Protein AF-A0AAI8YB30-F1 (afdb_monomer)

Organism: NCBI:txid933095

pLDDT: mean 82.32, std 20.48, range [38.75, 98.19]

Mean predicted aligned error: 10.58 Å

Structure (mmCIF, N/CA/C/O backbone):
data_AF-A0AAI8YB30-F1
#
_entry.id   AF-A0AAI8YB30-F1
#
loop_
_atom_site.group_PDB
_atom_site.id
_atom_site.type_symbol
_atom_site.label_atom_id
_atom_site.label_alt_id
_atom_site.label_comp_id
_atom_site.label_asym_id
_atom_site.label_entity_id
_atom_site.label_seq_id
_atom_site.pdbx_PDB_ins_code
_atom_site.Cartn_x
_atom_site.Cartn_y
_atom_site.Cartn_z
_atom_site.occupancy
_atom_site.B_iso_or_equiv
_atom_site.auth_seq_id
_atom_site.auth_comp_id
_atom_site.auth_asym_id
_atom_site.auth_atom_id
_atom_site.pdbx_PDB_model_num
ATOM 1 N N . MET A 1 1 ? -31.633 7.359 31.260 1.00 42.75 1 MET A N 1
ATOM 2 C CA . MET A 1 1 ? -30.227 6.940 31.443 1.00 42.75 1 MET A CA 1
ATOM 3 C C . MET A 1 1 ? -29.365 7.723 30.465 1.00 42.75 1 MET A C 1
ATOM 5 O O . MET A 1 1 ? -29.669 7.644 29.278 1.00 42.75 1 MET A O 1
ATOM 9 N N . PRO A 1 2 ? -28.361 8.503 30.901 1.00 50.03 2 PRO A N 1
ATOM 10 C CA . PRO A 1 2 ? -27.413 9.097 29.964 1.00 50.03 2 PRO A CA 1
ATOM 11 C C . PRO A 1 2 ? -26.668 7.966 29.239 1.00 50.03 2 PRO A C 1
ATOM 13 O O . PRO A 1 2 ? -26.246 6.996 29.868 1.00 50.03 2 PRO A O 1
ATOM 16 N N . GLY A 1 3 ? -26.596 8.049 27.908 1.00 61.12 3 GLY A N 1
ATOM 17 C CA . GLY A 1 3 ? -25.866 7.083 27.086 1.00 61.12 3 GLY A CA 1
ATOM 18 C C . GLY A 1 3 ? -24.368 7.074 27.418 1.00 61.12 3 GLY A C 1
ATOM 19 O O . GLY A 1 3 ? -23.886 7.999 28.077 1.00 61.12 3 GLY A O 1
ATOM 20 N N . PRO A 1 4 ? -23.620 6.047 26.978 1.00 61.84 4 PRO A N 1
ATOM 21 C CA . PRO A 1 4 ? -22.180 5.987 27.201 1.00 61.84 4 PRO A CA 1
ATOM 22 C C . PRO A 1 4 ? -21.503 7.274 26.712 1.00 61.84 4 PRO A C 1
ATOM 24 O O . PRO A 1 4 ? -21.914 7.877 25.715 1.00 61.84 4 PRO A O 1
ATOM 27 N N . SER A 1 5 ? -20.471 7.710 27.439 1.00 71.25 5 SER A N 1
ATOM 28 C CA . SER A 1 5 ? -19.678 8.878 27.059 1.00 71.25 5 SER A CA 1
ATOM 29 C C . SER A 1 5 ? -19.156 8.693 25.634 1.00 71.25 5 SER A C 1
ATOM 31 O O . SER A 1 5 ? -18.512 7.694 25.320 1.00 71.25 5 SER A O 1
ATOM 33 N N . ARG A 1 6 ? -19.448 9.654 24.754 1.00 79.00 6 ARG A N 1
ATOM 34 C CA . ARG A 1 6 ? -19.080 9.575 23.331 1.00 79.00 6 ARG A CA 1
ATOM 35 C C . ARG A 1 6 ? -17.574 9.737 23.114 1.00 79.00 6 ARG A C 1
ATOM 37 O O . ARG A 1 6 ? -17.052 9.288 22.101 1.00 79.00 6 A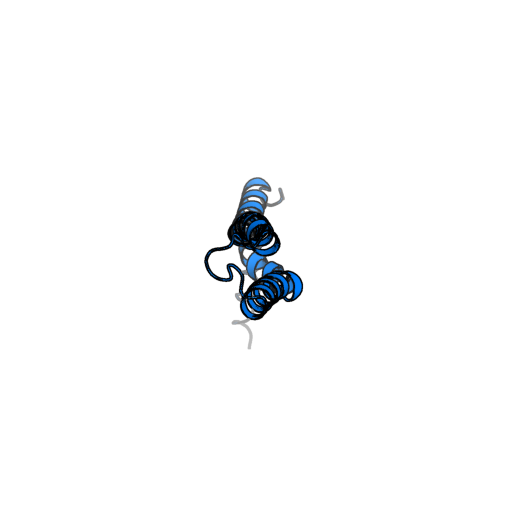RG A O 1
ATOM 44 N N . VAL A 1 7 ? -16.872 10.364 24.060 1.00 87.00 7 VAL A N 1
ATOM 45 C CA . VAL A 1 7 ? -15.447 10.704 23.927 1.00 87.00 7 VAL A CA 1
ATOM 46 C C . VAL A 1 7 ? -14.549 9.454 23.899 1.00 87.00 7 VAL A C 1
ATOM 48 O O . VAL A 1 7 ? -13.759 9.339 22.959 1.00 87.00 7 VAL A O 1
ATOM 51 N N . PRO A 1 8 ? -14.672 8.482 24.830 1.00 86.75 8 PRO A N 1
ATOM 52 C CA . PRO A 1 8 ? -13.929 7.223 24.749 1.00 86.75 8 PRO A CA 1
ATOM 53 C C . PRO A 1 8 ? -14.193 6.436 23.462 1.00 86.75 8 PRO A C 1
ATOM 55 O O . PRO A 1 8 ? -13.242 5.993 22.825 1.00 86.75 8 PRO A O 1
ATOM 58 N N . ALA A 1 9 ? -15.457 6.329 23.039 1.00 84.50 9 ALA A N 1
ATOM 59 C CA . ALA A 1 9 ? -15.834 5.592 21.831 1.00 84.50 9 ALA A CA 1
ATOM 60 C C . ALA A 1 9 ? -15.229 6.215 20.559 1.00 84.50 9 ALA A C 1
ATOM 62 O O . ALA A 1 9 ? -14.638 5.517 19.739 1.00 84.50 9 ALA A O 1
ATOM 63 N N . VAL A 1 10 ? -15.297 7.544 20.424 1.00 89.88 10 VAL A N 1
ATOM 64 C CA . VAL A 1 10 ? -14.661 8.267 19.310 1.00 89.88 10 VAL A CA 1
ATOM 65 C C . VAL A 1 10 ? -13.139 8.119 19.353 1.00 89.88 10 VAL A C 1
ATOM 67 O O . VAL A 1 10 ? -12.512 7.890 18.322 1.00 89.88 10 VAL A O 1
ATOM 70 N N . THR A 1 11 ? -12.531 8.201 20.538 1.00 91.62 11 THR A N 1
ATOM 71 C CA . THR A 1 11 ? -11.077 8.026 20.694 1.00 91.62 11 THR A CA 1
ATOM 72 C C . THR A 1 11 ? -10.633 6.628 20.261 1.00 91.62 11 THR A C 1
ATOM 74 O O . THR A 1 11 ? -9.623 6.495 19.569 1.00 91.62 11 THR A O 1
ATOM 77 N N . ALA A 1 12 ? -11.390 5.594 20.633 1.00 88.88 12 ALA A N 1
ATOM 78 C CA . ALA A 1 12 ? -11.123 4.218 20.234 1.00 88.88 12 ALA A CA 1
ATOM 79 C C . ALA A 1 12 ? -11.250 4.036 18.712 1.00 88.88 12 ALA A C 1
ATOM 81 O O . ALA A 1 12 ? -10.334 3.510 18.082 1.00 88.88 12 ALA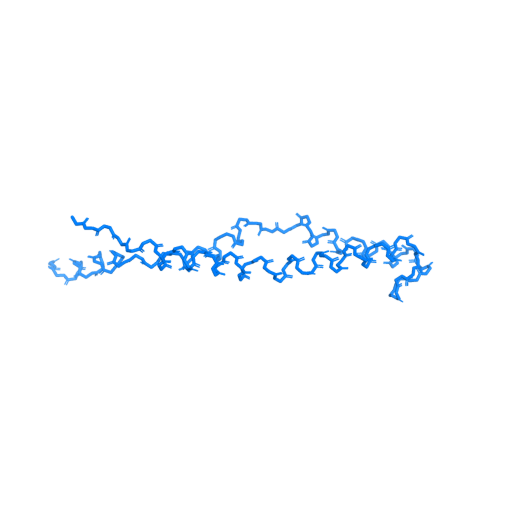 A O 1
ATOM 82 N N . ALA A 1 13 ? -12.308 4.581 18.104 1.00 90.44 13 ALA A N 1
ATOM 83 C CA . ALA A 1 13 ? -12.505 4.540 16.655 1.00 90.44 13 ALA A CA 1
ATOM 84 C C . ALA A 1 13 ? -11.372 5.234 15.876 1.00 90.44 13 ALA A C 1
ATOM 86 O O . ALA A 1 13 ? -10.877 4.697 14.886 1.00 90.44 13 ALA A O 1
ATOM 87 N N . LEU A 1 14 ? -10.906 6.402 16.335 1.00 93.94 14 LEU A N 1
ATOM 88 C CA . LEU A 1 14 ? -9.790 7.113 15.698 1.00 93.94 14 LEU A CA 1
ATOM 89 C C . LEU A 1 14 ? -8.465 6.347 15.814 1.00 93.94 14 LEU A C 1
ATOM 91 O O . LEU A 1 14 ? -7.662 6.370 14.879 1.00 93.94 14 LEU A O 1
ATOM 95 N N . ARG A 1 15 ? -8.232 5.653 16.936 1.00 94.00 15 ARG A N 1
ATOM 96 C CA . ARG A 1 15 ? -7.063 4.774 17.094 1.00 94.00 15 ARG A CA 1
ATOM 97 C C . ARG A 1 15 ? -7.135 3.588 16.140 1.00 94.00 15 ARG A C 1
ATOM 99 O O . ARG A 1 15 ? -6.186 3.395 15.391 1.00 94.00 15 ARG A O 1
ATOM 106 N N . ALA A 1 16 ? -8.271 2.893 16.087 1.00 93.44 16 ALA A N 1
ATOM 107 C CA . ALA A 1 16 ? -8.485 1.784 15.159 1.00 93.44 16 ALA A CA 1
ATOM 108 C C . ALA A 1 16 ? -8.275 2.216 13.696 1.00 93.44 16 ALA A C 1
ATOM 110 O O . ALA A 1 16 ? -7.566 1.551 12.946 1.00 93.44 16 ALA A O 1
ATOM 111 N N . PHE A 1 17 ? -8.796 3.387 13.307 1.00 93.81 17 PHE A N 1
ATOM 112 C CA . PHE A 1 17 ? -8.564 3.959 11.978 1.00 93.81 17 PHE A CA 1
ATOM 113 C C . PHE A 1 17 ? -7.077 4.205 11.695 1.00 93.81 17 PHE A C 1
ATOM 115 O O . PHE A 1 17 ? -6.571 3.831 10.633 1.00 93.81 17 PHE A O 1
ATOM 122 N N . LYS A 1 18 ? -6.373 4.845 12.638 1.00 95.44 18 LYS A N 1
ATOM 123 C CA . LYS A 1 18 ? -4.942 5.124 12.504 1.00 95.44 18 LYS A CA 1
ATOM 124 C C . LYS A 1 18 ? -4.163 3.818 12.359 1.00 95.44 18 LYS A C 1
ATOM 126 O O . LYS A 1 18 ? -3.374 3.697 11.428 1.00 95.44 18 LYS A O 1
ATOM 131 N N . ASP A 1 19 ? -4.397 2.851 13.235 1.00 94.44 19 ASP A N 1
ATOM 132 C CA . ASP A 1 19 ? -3.630 1.607 13.278 1.00 94.44 19 ASP A CA 1
ATOM 133 C C . ASP A 1 19 ? -3.879 0.748 12.025 1.00 94.44 19 ASP A C 1
ATOM 135 O O . ASP A 1 19 ? -2.926 0.232 11.443 1.00 94.44 19 ASP A O 1
ATOM 139 N N . ALA A 1 20 ? -5.118 0.707 11.524 1.00 94.62 20 ALA A N 1
ATOM 140 C CA . ALA A 1 20 ? -5.466 -0.019 10.302 1.00 94.62 20 ALA A CA 1
ATOM 141 C C . ALA A 1 20 ? -4.872 0.607 9.026 1.00 94.62 20 ALA A C 1
ATOM 143 O O . ALA A 1 20 ? -4.504 -0.105 8.090 1.00 94.62 20 ALA A O 1
ATOM 144 N N . ARG A 1 21 ? -4.779 1.944 8.945 1.00 95.81 21 ARG A N 1
ATOM 145 C CA . ARG A 1 21 ? -4.438 2.628 7.680 1.00 95.81 21 ARG A CA 1
ATOM 146 C C . ARG A 1 21 ? -3.045 3.236 7.620 1.00 95.81 21 ARG A C 1
ATOM 148 O O . ARG A 1 21 ? -2.507 3.369 6.521 1.00 95.81 21 ARG A O 1
ATOM 155 N N . TYR A 1 22 ? -2.453 3.625 8.747 1.00 96.50 22 TYR A N 1
ATOM 156 C CA . TYR A 1 22 ? -1.263 4.480 8.756 1.00 96.50 22 TYR A CA 1
ATOM 157 C C . TYR A 1 22 ? -0.089 3.860 7.992 1.00 96.50 22 TYR A C 1
ATOM 159 O O . TYR A 1 22 ? 0.451 4.487 7.080 1.00 96.50 22 TYR A O 1
ATOM 167 N N . ALA A 1 23 ? 0.259 2.608 8.297 1.00 96.25 23 ALA A N 1
ATOM 168 C CA . ALA A 1 23 ? 1.379 1.928 7.650 1.00 96.25 23 ALA A CA 1
ATOM 169 C C . ALA A 1 23 ? 1.188 1.807 6.126 1.00 96.25 23 ALA A C 1
ATOM 171 O O . ALA A 1 23 ? 2.117 2.075 5.360 1.00 96.25 23 ALA A O 1
ATOM 172 N N . ARG A 1 24 ? -0.027 1.465 5.673 1.00 96.44 24 ARG A N 1
ATOM 173 C CA . ARG A 1 24 ? -0.351 1.339 4.244 1.00 96.44 24 ARG A CA 1
ATOM 174 C C . ARG A 1 24 ? -0.278 2.685 3.526 1.00 96.44 24 ARG A C 1
ATOM 176 O O . ARG A 1 24 ? 0.295 2.750 2.443 1.00 96.44 24 ARG A O 1
ATOM 183 N N . THR A 1 25 ? -0.807 3.752 4.122 1.00 97.25 25 THR A N 1
ATOM 184 C CA . THR A 1 25 ? -0.763 5.095 3.523 1.00 97.25 25 THR A CA 1
ATOM 185 C C . THR A 1 25 ? 0.673 5.605 3.393 1.00 97.25 25 THR A C 1
ATOM 187 O O . THR A 1 25 ? 1.039 6.129 2.344 1.00 97.25 25 THR A O 1
ATOM 190 N N . GLN A 1 26 ? 1.518 5.393 4.408 1.00 98.19 26 GLN A N 1
ATOM 191 C CA . GLN A 1 26 ? 2.937 5.766 4.335 1.00 98.19 26 GLN A CA 1
ATOM 192 C C . GLN A 1 26 ? 3.696 4.947 3.284 1.00 98.19 26 GLN A C 1
ATOM 194 O O . GLN A 1 26 ? 4.524 5.486 2.550 1.00 98.19 26 GLN A O 1
ATOM 199 N N . TRP A 1 27 ? 3.397 3.647 3.172 1.00 97.94 27 TRP A N 1
ATOM 200 C CA . TRP A 1 27 ? 3.937 2.818 2.096 1.00 97.94 27 TRP A CA 1
ATOM 201 C C . TRP A 1 27 ? 3.518 3.332 0.714 1.00 97.94 27 TRP A C 1
ATOM 203 O O . TRP A 1 27 ? 4.368 3.412 -0.167 1.00 97.94 27 TRP A O 1
ATOM 213 N N . LEU A 1 28 ? 2.252 3.724 0.534 1.00 97.81 28 LEU A N 1
ATOM 214 C CA . LEU A 1 28 ? 1.736 4.192 -0.752 1.00 97.81 28 LEU A CA 1
ATOM 215 C C . LEU A 1 28 ? 2.454 5.460 -1.227 1.00 97.81 28 LEU A C 1
ATOM 217 O O . LEU A 1 28 ? 2.882 5.512 -2.373 1.00 97.81 28 LEU A O 1
ATOM 221 N N . VAL A 1 29 ? 2.644 6.449 -0.346 1.00 97.75 29 VAL A N 1
ATOM 222 C CA . VAL A 1 29 ? 3.348 7.699 -0.688 1.00 97.75 29 VAL A CA 1
ATOM 223 C C . VAL A 1 29 ? 4.775 7.418 -1.156 1.00 97.75 29 VAL A C 1
ATOM 225 O 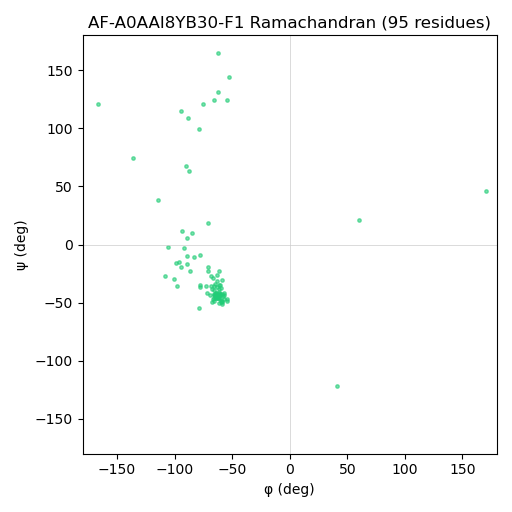O . VAL A 1 29 ? 5.179 7.888 -2.219 1.00 97.75 29 VAL A O 1
ATOM 228 N N . ARG A 1 30 ? 5.524 6.605 -0.401 1.00 97.81 30 ARG A N 1
ATOM 229 C CA . ARG A 1 30 ? 6.880 6.199 -0.789 1.00 97.81 30 ARG A CA 1
ATOM 230 C C . ARG A 1 30 ? 6.875 5.427 -2.109 1.00 97.81 30 ARG A C 1
ATOM 232 O O . ARG A 1 30 ? 7.658 5.741 -2.997 1.00 97.81 30 ARG A O 1
ATOM 239 N N . SER A 1 31 ? 5.964 4.464 -2.257 1.00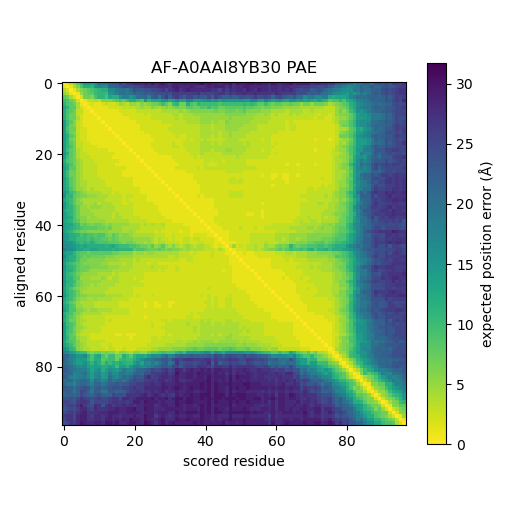 96.88 31 SER A N 1
ATOM 240 C CA . SER A 1 31 ? 5.860 3.654 -3.470 1.00 96.88 31 SER A CA 1
ATOM 241 C C . SER A 1 31 ? 5.550 4.500 -4.702 1.00 96.88 31 SER A C 1
ATOM 243 O O . SER A 1 31 ? 6.045 4.174 -5.774 1.00 96.88 31 SER A O 1
ATOM 245 N N . SER A 1 32 ? 4.758 5.567 -4.583 1.00 96.56 32 SER A N 1
ATOM 246 C CA . SER A 1 32 ? 4.485 6.475 -5.703 1.00 96.56 32 SER A CA 1
ATOM 247 C C . SER A 1 32 ? 5.742 7.212 -6.163 1.00 96.56 32 SER A C 1
ATOM 249 O O . SER A 1 32 ? 5.978 7.293 -7.364 1.00 96.56 32 SER A O 1
ATOM 251 N N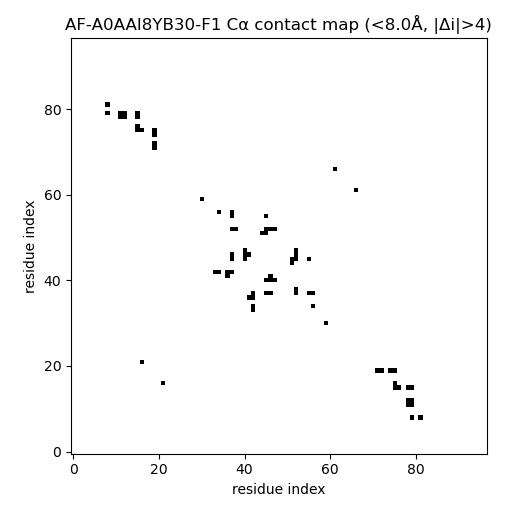 . GLY A 1 33 ? 6.569 7.691 -5.226 1.00 96.88 33 GLY A N 1
ATOM 252 C CA . GLY A 1 33 ? 7.865 8.298 -5.548 1.00 96.88 33 GLY A CA 1
ATOM 253 C C . GLY A 1 33 ? 8.806 7.306 -6.237 1.00 96.88 33 GLY A C 1
ATOM 254 O O . GLY A 1 33 ? 9.291 7.576 -7.330 1.00 96.88 33 GLY A O 1
ATOM 255 N N . GLU A 1 34 ? 8.963 6.113 -5.656 1.00 96.44 34 GLU A N 1
ATOM 256 C CA . GLU A 1 34 ? 9.779 5.030 -6.232 1.00 96.44 34 GLU A CA 1
ATOM 257 C C . GLU A 1 34 ? 9.276 4.607 -7.620 1.00 96.44 34 GLU A C 1
ATOM 259 O O . GLU A 1 34 ? 10.064 4.334 -8.515 1.00 96.44 34 GLU A O 1
ATOM 264 N N . THR A 1 35 ? 7.959 4.586 -7.837 1.00 96.00 35 THR A N 1
ATOM 265 C CA . THR A 1 35 ? 7.373 4.258 -9.146 1.00 96.00 35 THR A CA 1
ATOM 266 C C . THR A 1 35 ? 7.727 5.310 -10.203 1.00 96.00 35 THR A C 1
ATOM 268 O O . THR A 1 35 ? 7.948 4.953 -11.358 1.00 96.00 35 THR A O 1
ATOM 271 N N . GLY A 1 36 ? 7.836 6.587 -9.818 1.00 95.94 36 GLY A N 1
ATOM 272 C CA . GLY A 1 36 ? 8.378 7.637 -10.685 1.00 95.94 36 GLY A CA 1
ATOM 273 C C . GLY A 1 36 ? 9.810 7.327 -11.123 1.00 95.94 36 GLY A C 1
ATOM 274 O O . GLY A 1 36 ? 10.091 7.288 -12.318 1.00 95.94 36 GLY A O 1
ATOM 275 N N . GLU A 1 37 ? 10.682 6.977 -10.174 1.00 96.50 37 GLU A N 1
ATOM 276 C CA . GLU A 1 37 ? 12.060 6.562 -10.479 1.00 96.50 37 GLU A CA 1
ATOM 277 C C . GLU A 1 37 ? 12.113 5.315 -11.372 1.00 96.50 37 GLU A C 1
ATOM 279 O O . GLU A 1 37 ? 13.004 5.185 -12.211 1.00 96.50 37 GLU A O 1
ATOM 284 N N . VAL A 1 38 ? 11.166 4.384 -11.212 1.00 95.25 38 VAL A N 1
ATOM 285 C CA . VAL A 1 38 ? 11.049 3.198 -12.070 1.00 95.25 38 VAL A CA 1
ATOM 286 C C . VAL A 1 38 ? 10.724 3.609 -13.509 1.00 95.25 38 VAL A C 1
ATOM 288 O O . VAL A 1 38 ? 11.388 3.131 -14.426 1.00 95.25 38 VAL A O 1
ATOM 291 N N . TYR A 1 39 ? 9.766 4.517 -13.727 1.00 93.94 39 TYR A N 1
ATOM 292 C CA . TYR A 1 39 ? 9.437 5.013 -15.072 1.00 93.94 39 TYR A CA 1
ATOM 293 C C . TYR A 1 39 ? 10.591 5.767 -15.738 1.00 93.94 39 TYR A C 1
ATOM 295 O O . TYR A 1 39 ? 10.737 5.718 -16.959 1.00 93.94 39 TYR A O 1
ATOM 303 N N . GLU A 1 40 ? 11.419 6.431 -14.938 1.00 95.19 40 GLU A N 1
ATOM 304 C CA . GLU A 1 40 ? 12.579 7.196 -15.395 1.00 95.19 40 GLU A CA 1
ATOM 305 C C . GLU A 1 40 ? 13.864 6.352 -15.485 1.00 95.19 40 GLU A C 1
ATOM 307 O O . GLU A 1 40 ? 14.927 6.883 -15.796 1.00 95.19 40 GLU A O 1
ATOM 312 N N . TRP A 1 41 ? 13.787 5.032 -15.260 1.00 94.38 41 TRP A N 1
ATOM 313 C CA . TRP A 1 41 ? 14.931 4.100 -15.262 1.00 94.38 41 TRP A CA 1
ATOM 314 C C . TRP A 1 41 ? 16.010 4.423 -14.211 1.00 94.38 41 TRP A C 1
ATOM 316 O O . TRP A 1 41 ? 17.160 3.985 -14.312 1.00 94.38 41 TRP A O 1
ATOM 326 N N . MET A 1 42 ? 15.634 5.173 -13.177 1.00 95.50 42 MET A N 1
ATOM 327 C CA . MET A 1 42 ? 16.499 5.621 -12.086 1.00 95.50 42 MET A CA 1
ATOM 328 C C . MET A 1 42 ? 16.411 4.720 -10.851 1.00 95.50 42 MET A C 1
ATOM 330 O O . MET A 1 42 ? 17.299 4.768 -9.999 1.00 95.50 42 MET A O 1
ATOM 334 N N . TYR A 1 43 ? 15.390 3.862 -10.766 1.00 95.38 43 TYR A N 1
ATOM 335 C CA . TYR A 1 43 ? 15.214 2.994 -9.607 1.00 95.38 43 TYR A CA 1
ATOM 336 C C . TYR A 1 43 ? 16.353 1.960 -9.495 1.00 95.38 43 TYR A C 1
ATOM 338 O O . TYR A 1 43 ? 16.571 1.186 -10.436 1.00 95.38 43 TYR A O 1
ATOM 346 N N . PRO A 1 44 ? 17.084 1.884 -8.363 1.00 93.94 44 PRO A N 1
ATOM 347 C CA . PRO A 1 44 ? 18.316 1.094 -8.271 1.00 93.94 44 PRO A CA 1
ATOM 348 C C . PRO A 1 44 ? 18.173 -0.405 -8.564 1.00 93.94 44 PRO A C 1
ATOM 350 O O . PRO A 1 44 ? 19.134 -1.013 -9.041 1.00 93.94 44 PRO A O 1
ATOM 353 N N . ALA A 1 45 ? 17.010 -1.000 -8.274 1.00 90.25 45 ALA A N 1
ATOM 354 C CA . ALA A 1 45 ? 16.771 -2.437 -8.431 1.00 90.25 45 ALA A CA 1
ATOM 355 C C . ALA A 1 45 ? 16.509 -2.856 -9.890 1.00 90.25 45 ALA A C 1
ATOM 357 O O . ALA A 1 45 ? 16.941 -3.936 -10.309 1.00 90.25 45 ALA A O 1
ATOM 358 N N . SER A 1 46 ? 15.841 -1.999 -10.670 1.00 91.38 46 SER A N 1
ATOM 359 C CA . SER A 1 46 ? 15.515 -2.264 -12.075 1.00 91.38 46 SER A CA 1
ATOM 360 C C . SER A 1 46 ? 16.496 -1.611 -13.048 1.00 91.38 46 SER A C 1
ATOM 362 O O . SER A 1 46 ? 16.821 -2.226 -14.061 1.00 91.38 46 SER A O 1
ATOM 364 N N . ARG A 1 47 ? 17.008 -0.407 -12.746 1.00 89.38 47 ARG A N 1
ATOM 365 C CA . ARG A 1 47 ? 17.822 0.422 -13.659 1.00 89.38 47 ARG A CA 1
ATOM 366 C C . ARG A 1 47 ? 17.249 0.374 -15.072 1.00 89.38 47 ARG A C 1
ATOM 368 O O . ARG A 1 47 ? 16.077 0.677 -15.219 1.00 89.38 47 ARG A O 1
ATOM 375 N N . SER A 1 48 ? 18.041 -0.055 -16.057 1.00 91.38 48 SER A N 1
ATOM 376 C CA . SER A 1 48 ? 17.714 -0.177 -17.479 1.00 91.38 48 SER A CA 1
ATOM 377 C C . SER A 1 48 ? 17.200 -1.564 -17.905 1.00 91.38 48 SER A C 1
ATOM 379 O O . SER A 1 48 ? 17.128 -1.827 -19.102 1.00 91.38 48 SER A O 1
ATOM 381 N N . ASP A 1 49 ? 16.871 -2.465 -16.971 1.00 95.75 49 ASP A N 1
ATOM 382 C CA . ASP A 1 49 ? 16.339 -3.805 -17.265 1.00 95.75 49 ASP A CA 1
ATOM 383 C C . ASP A 1 49 ? 14.797 -3.763 -17.372 1.00 95.75 49 ASP A C 1
ATOM 385 O O . ASP A 1 49 ? 14.109 -3.619 -16.352 1.00 95.75 49 ASP A O 1
ATOM 389 N N . PRO A 1 50 ? 14.216 -3.920 -18.580 1.00 92.31 50 PRO A N 1
ATOM 390 C CA . PRO A 1 50 ? 12.770 -3.820 -18.774 1.00 92.31 50 PRO A CA 1
ATOM 391 C C . PRO A 1 50 ? 11.983 -4.948 -18.096 1.00 92.31 50 PRO A C 1
ATOM 393 O O . PRO A 1 50 ? 10.828 -4.751 -17.712 1.00 92.31 50 PRO A O 1
ATOM 396 N N . ALA A 1 51 ? 12.582 -6.134 -17.943 1.00 95.62 51 ALA A N 1
ATOM 397 C CA . ALA A 1 51 ? 11.922 -7.261 -17.295 1.00 95.62 51 ALA A CA 1
ATOM 398 C C . ALA A 1 51 ? 11.806 -7.015 -15.788 1.00 95.62 51 ALA A C 1
ATOM 400 O O . ALA A 1 51 ? 10.739 -7.227 -15.207 1.00 95.62 51 ALA A O 1
ATOM 401 N N . ARG A 1 52 ? 12.869 -6.487 -15.170 1.00 94.25 52 ARG A N 1
ATOM 402 C CA . ARG A 1 52 ? 12.841 -6.077 -13.758 1.00 94.25 52 ARG A CA 1
ATOM 403 C C . ARG A 1 52 ? 11.898 -4.909 -13.524 1.00 94.25 52 ARG A C 1
ATOM 405 O O . ARG A 1 52 ? 11.121 -4.960 -12.582 1.00 94.25 52 ARG A O 1
ATOM 412 N N . LEU A 1 53 ? 11.904 -3.905 -14.401 1.00 94.69 53 LEU A N 1
ATOM 413 C CA . LEU A 1 53 ? 10.958 -2.787 -14.340 1.00 94.69 53 LEU A CA 1
ATOM 414 C C . LEU A 1 53 ? 9.510 -3.286 -14.323 1.00 94.69 53 LEU A C 1
ATOM 416 O O . LEU A 1 53 ? 8.710 -2.888 -13.477 1.00 94.69 53 LEU A O 1
ATOM 420 N N . ARG A 1 54 ? 9.175 -4.203 -15.238 1.00 94.94 54 ARG A N 1
ATOM 421 C CA . ARG A 1 54 ? 7.837 -4.794 -15.305 1.00 94.94 54 ARG A CA 1
ATOM 422 C C . ARG A 1 54 ? 7.487 -5.558 -14.027 1.00 94.94 54 ARG A C 1
ATOM 424 O O . ARG A 1 54 ? 6.350 -5.455 -13.574 1.00 94.94 54 ARG A O 1
ATOM 431 N N . ALA A 1 55 ? 8.435 -6.302 -13.459 1.00 95.50 55 ALA A N 1
ATOM 432 C CA . ALA A 1 55 ? 8.233 -7.023 -12.206 1.00 95.50 55 ALA A CA 1
ATOM 433 C C . ALA A 1 55 ? 7.974 -6.066 -11.026 1.00 95.50 55 ALA A C 1
ATOM 435 O O . ALA A 1 55 ? 7.005 -6.260 -10.296 1.00 95.50 55 ALA A O 1
ATOM 436 N N . GLU A 1 56 ? 8.760 -4.993 -10.894 1.00 95.12 56 GLU A N 1
ATOM 437 C CA . GLU A 1 56 ? 8.578 -3.960 -9.861 1.00 95.12 56 GLU A CA 1
ATOM 438 C C . GLU A 1 56 ? 7.185 -3.321 -9.926 1.00 95.12 56 GLU A C 1
ATOM 440 O O . GLU A 1 56 ? 6.489 -3.200 -8.913 1.00 95.12 56 GLU A O 1
ATOM 445 N N . LEU A 1 57 ? 6.746 -2.941 -11.130 1.00 95.06 57 LEU A N 1
ATOM 446 C CA . LEU A 1 57 ? 5.419 -2.363 -11.331 1.00 95.06 57 LEU A CA 1
ATOM 447 C C . LEU A 1 57 ? 4.310 -3.367 -11.005 1.00 95.06 57 LEU A C 1
ATOM 449 O O . LEU A 1 57 ? 3.348 -3.002 -10.329 1.00 95.06 57 LEU A O 1
ATOM 453 N N . ALA A 1 58 ? 4.445 -4.619 -11.449 1.00 96.19 58 ALA A N 1
ATOM 454 C CA . ALA A 1 58 ? 3.445 -5.654 -11.214 1.00 96.19 58 ALA A CA 1
ATOM 455 C C . ALA A 1 58 ? 3.254 -5.940 -9.716 1.00 96.19 58 ALA A C 1
ATOM 457 O O . ALA A 1 58 ? 2.118 -5.952 -9.245 1.00 96.19 58 ALA A O 1
ATOM 458 N N . GLU A 1 59 ? 4.337 -6.093 -8.951 1.00 95.75 59 GLU A N 1
ATOM 459 C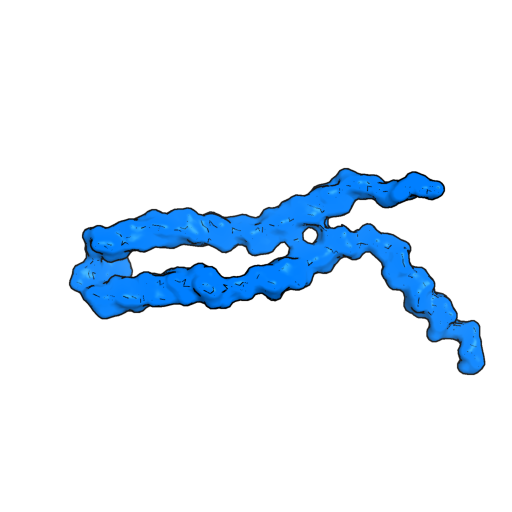 CA . GLU A 1 59 ? 4.265 -6.353 -7.505 1.00 95.75 59 GLU A CA 1
ATOM 460 C C . GLU A 1 59 ? 3.606 -5.196 -6.738 1.00 95.75 59 GLU A C 1
ATOM 462 O O . GLU A 1 59 ? 2.738 -5.399 -5.880 1.00 95.75 59 GLU A O 1
ATOM 467 N N . ARG A 1 60 ? 3.957 -3.951 -7.079 1.00 95.62 60 ARG A N 1
ATOM 468 C CA . ARG A 1 60 ? 3.373 -2.752 -6.452 1.00 95.62 60 ARG A CA 1
ATOM 469 C C . ARG A 1 60 ? 1.895 -2.605 -6.776 1.00 95.62 60 ARG A C 1
ATOM 471 O O . ARG A 1 60 ? 1.093 -2.354 -5.877 1.00 95.62 60 ARG A O 1
ATOM 478 N N . GLN A 1 61 ? 1.537 -2.782 -8.046 1.00 95.94 61 GLN A N 1
ATOM 479 C CA . GLN A 1 61 ? 0.152 -2.733 -8.502 1.00 95.94 61 GLN A CA 1
ATOM 480 C C . GLN A 1 61 ? -0.673 -3.816 -7.819 1.00 95.94 61 GLN A C 1
ATOM 482 O O . GLN A 1 61 ? -1.724 -3.507 -7.268 1.00 95.94 61 GLN A O 1
ATOM 487 N N . LYS A 1 62 ? -0.164 -5.049 -7.754 1.00 97.06 62 LYS A N 1
ATOM 488 C CA . LYS A 1 62 ? -0.825 -6.151 -7.056 1.00 97.06 62 LYS A CA 1
ATOM 489 C C . LYS A 1 62 ? -1.137 -5.795 -5.603 1.00 97.06 62 LYS A C 1
ATOM 491 O O . LYS A 1 62 ? -2.268 -5.930 -5.158 1.00 97.06 62 LYS A O 1
ATOM 496 N N . LYS A 1 63 ? -0.174 -5.233 -4.868 1.00 96.31 63 LYS A N 1
ATOM 497 C CA . LYS A 1 63 ? -0.380 -4.795 -3.474 1.00 96.31 63 LYS A CA 1
ATOM 498 C C . LYS A 1 63 ? -1.421 -3.672 -3.320 1.00 96.31 63 LYS A C 1
ATOM 500 O O . LYS A 1 63 ? -2.005 -3.511 -2.238 1.00 96.31 63 LYS A O 1
ATOM 505 N N . ILE A 1 64 ? -1.630 -2.863 -4.357 1.00 96.69 64 ILE A N 1
ATOM 506 C CA . ILE A 1 64 ? -2.662 -1.821 -4.381 1.00 96.69 64 ILE A CA 1
ATOM 507 C C . ILE A 1 64 ? -4.026 -2.442 -4.677 1.00 96.69 64 ILE A C 1
ATOM 509 O O . ILE A 1 64 ? -4.941 -2.237 -3.881 1.00 96.69 64 ILE A O 1
ATOM 513 N N . TRP A 1 65 ? -4.130 -3.190 -5.775 1.00 97.06 65 TRP A N 1
ATOM 514 C CA . TRP A 1 65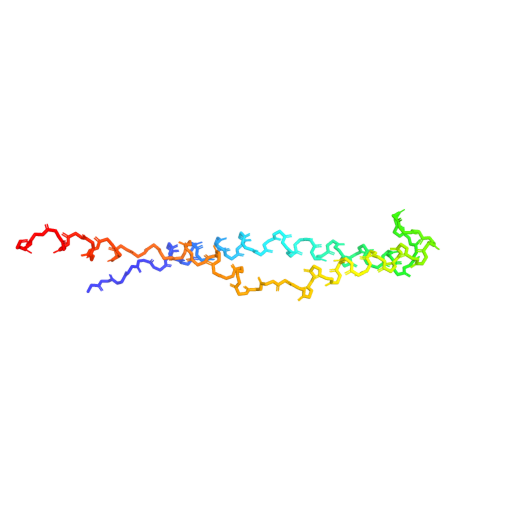 ? -5.387 -3.682 -6.337 1.00 97.06 65 TRP A CA 1
ATOM 515 C C . TRP A 1 65 ? -5.963 -4.892 -5.604 1.00 97.06 65 TRP A C 1
ATOM 517 O O . TRP A 1 65 ? -7.170 -4.938 -5.401 1.00 97.06 65 TRP A O 1
ATOM 527 N N . ASP A 1 66 ? -5.120 -5.808 -5.129 1.00 97.25 66 ASP A N 1
ATOM 528 C CA . ASP A 1 66 ? -5.553 -7.023 -4.422 1.00 97.25 66 ASP A CA 1
ATOM 529 C C . ASP A 1 66 ? -5.777 -6.769 -2.920 1.00 97.25 66 ASP A C 1
ATOM 531 O O . ASP A 1 66 ? -5.885 -7.703 -2.125 1.00 97.25 66 ASP A O 1
ATOM 535 N N . PHE A 1 67 ? -5.768 -5.508 -2.478 1.00 96.81 67 PHE A N 1
ATOM 536 C CA . PHE A 1 67 ? -5.928 -5.205 -1.064 1.00 96.81 67 PHE A CA 1
ATOM 537 C C . PHE A 1 67 ? -7.374 -5.374 -0.613 1.00 96.81 67 PHE A C 1
ATOM 539 O O . PHE A 1 67 ? -8.268 -4.660 -1.061 1.00 96.81 67 PHE A O 1
ATOM 546 N N . ASP A 1 68 ? -7.553 -6.261 0.356 1.00 96.88 68 ASP A N 1
ATOM 547 C CA . ASP A 1 68 ? -8.834 -6.545 0.979 1.00 96.88 68 ASP A CA 1
ATOM 548 C C . ASP A 1 68 ? -9.192 -5.469 2.018 1.00 96.88 68 ASP A C 1
ATOM 550 O O . ASP A 1 68 ? -8.679 -5.437 3.141 1.00 96.88 68 ASP A O 1
ATOM 554 N N . VAL A 1 69 ? -10.045 -4.532 1.603 1.00 94.88 69 VAL A N 1
ATOM 555 C CA . VAL A 1 69 ? -10.540 -3.455 2.467 1.00 94.88 69 VAL A CA 1
ATOM 556 C C . VAL A 1 69 ? -11.546 -3.984 3.483 1.00 94.88 69 VAL A C 1
ATOM 558 O O . VAL A 1 69 ? -11.548 -3.501 4.615 1.00 94.88 69 VAL A O 1
ATOM 561 N N . ASP A 1 70 ? -12.370 -4.959 3.105 1.00 95.44 70 ASP A N 1
ATOM 562 C CA . ASP A 1 70 ? -13.424 -5.492 3.968 1.00 95.44 70 ASP A CA 1
ATOM 563 C C . ASP A 1 70 ? -12.800 -6.215 5.159 1.00 95.44 70 ASP A C 1
ATOM 565 O O . ASP A 1 70 ? -13.089 -5.879 6.309 1.00 95.44 70 ASP A O 1
ATOM 569 N N . ARG A 1 71 ? -11.808 -7.071 4.902 1.00 94.38 71 ARG A N 1
ATOM 570 C CA . ARG A 1 71 ? -11.006 -7.697 5.955 1.00 94.38 71 ARG A CA 1
ATOM 571 C C . ARG A 1 71 ? -10.320 -6.675 6.863 1.00 94.38 71 ARG A C 1
ATOM 573 O O . ARG A 1 71 ? -10.300 -6.850 8.077 1.00 94.38 71 ARG A O 1
ATOM 580 N N . MET A 1 72 ? -9.770 -5.588 6.312 1.00 94.25 72 MET A N 1
ATOM 581 C CA . MET A 1 72 ? -9.163 -4.522 7.127 1.00 94.25 72 MET A CA 1
ATOM 582 C C . MET A 1 72 ? -10.193 -3.872 8.069 1.00 94.25 72 MET A C 1
ATOM 584 O O . MET A 1 72 ? -9.858 -3.521 9.201 1.00 94.25 72 MET A O 1
ATOM 588 N N . VAL A 1 73 ? -11.437 -3.688 7.615 1.00 92.50 73 VAL A N 1
ATOM 589 C CA . VAL A 1 73 ? -12.526 -3.151 8.446 1.00 92.50 73 VAL A CA 1
ATOM 590 C C . VAL A 1 73 ? -12.933 -4.154 9.526 1.00 92.50 73 VAL A C 1
ATOM 592 O O . VAL A 1 73 ? -13.077 -3.757 10.683 1.00 92.50 73 VAL A O 1
ATOM 595 N N . GLU A 1 74 ? -13.060 -5.437 9.182 1.00 91.75 74 GLU A N 1
ATOM 596 C CA . GLU A 1 74 ?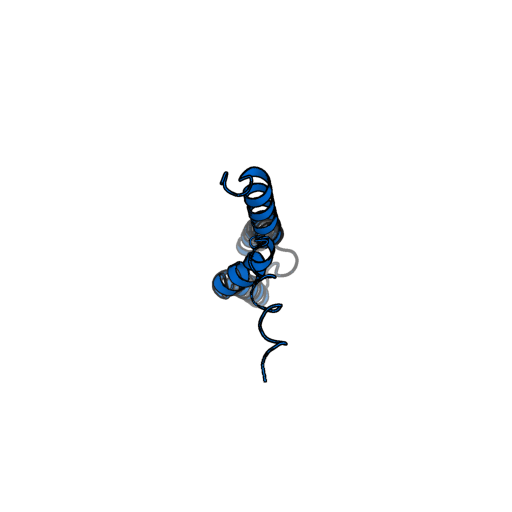 -13.347 -6.516 10.135 1.00 91.75 74 GLU A CA 1
ATOM 597 C C . GLU A 1 74 ? -12.281 -6.612 11.232 1.00 91.75 74 GLU A C 1
ATOM 599 O O . GLU A 1 74 ? -12.619 -6.713 12.408 1.00 91.75 74 GLU A O 1
ATOM 604 N N . GLU A 1 75 ? -10.998 -6.501 10.879 1.00 90.06 75 GLU A N 1
ATOM 605 C CA . GLU A 1 75 ? -9.881 -6.512 11.832 1.00 90.06 75 GLU A CA 1
ATOM 606 C C . GLU A 1 75 ? -9.851 -5.254 12.728 1.00 90.06 75 GLU A C 1
ATOM 608 O O . GLU A 1 75 ? -9.371 -5.309 13.861 1.00 90.06 75 GLU A O 1
ATOM 613 N N . ALA A 1 76 ? -10.390 -4.121 12.261 1.00 88.31 76 ALA A N 1
ATOM 614 C CA . ALA A 1 76 ? -10.436 -2.862 13.012 1.00 88.31 76 ALA A CA 1
ATOM 615 C C . ALA A 1 76 ? -11.664 -2.730 13.938 1.00 88.31 76 ALA A C 1
ATOM 617 O O . ALA A 1 76 ? -11.630 -1.965 14.909 1.00 88.31 76 ALA A O 1
ATOM 618 N N . ALA A 1 77 ? -12.747 -3.463 13.662 1.00 76.62 77 ALA A N 1
ATOM 619 C CA . ALA A 1 77 ? -14.012 -3.398 14.398 1.00 76.62 77 ALA A CA 1
ATOM 620 C C . ALA A 1 77 ? -13.948 -3.809 15.892 1.00 76.62 77 ALA A C 1
ATOM 622 O O . ALA A 1 77 ? -14.604 -3.144 16.702 1.00 76.62 77 ALA A O 1
ATOM 623 N N . PRO A 1 78 ? -13.153 -4.814 16.325 1.00 64.56 78 PRO A N 1
ATOM 624 C CA . PRO A 1 78 ? -13.096 -5.246 17.726 1.00 64.56 78 PRO A CA 1
ATOM 625 C C . PRO A 1 78 ? -12.623 -4.153 18.694 1.00 64.56 78 PRO A C 1
ATOM 627 O O . PRO A 1 78 ? -12.941 -4.196 19.878 1.00 64.56 78 PRO A O 1
ATOM 630 N N . GLY A 1 79 ? -11.887 -3.148 18.205 1.00 57.94 79 GLY A N 1
ATOM 631 C CA . GLY A 1 79 ? -11.437 -2.008 19.010 1.00 57.94 79 GLY A CA 1
ATOM 632 C C . GLY A 1 79 ? -12.514 -0.949 19.273 1.00 57.94 79 GLY A C 1
ATOM 633 O O . GLY A 1 79 ? -12.278 -0.032 20.058 1.00 57.94 79 GLY A O 1
ATOM 634 N N . ILE A 1 80 ? -13.677 -1.046 18.620 1.00 56.94 80 ILE A N 1
ATOM 635 C CA . ILE A 1 80 ? -14.758 -0.050 18.681 1.00 56.94 80 ILE A CA 1
ATOM 636 C C . ILE A 1 80 ? -15.872 -0.498 19.638 1.00 56.94 80 ILE A C 1
ATOM 638 O O . ILE A 1 80 ? -16.495 0.344 20.288 1.00 56.94 80 ILE A O 1
ATOM 642 N N . ASP A 1 81 ? -16.080 -1.808 19.799 1.00 53.75 81 ASP A N 1
ATOM 643 C CA . ASP A 1 81 ? -17.136 -2.358 20.653 1.00 53.75 81 ASP A CA 1
ATOM 644 C C . ASP A 1 81 ? -16.654 -2.592 22.094 1.00 53.75 81 ASP A C 1
ATOM 646 O O . ASP A 1 81 ? -16.553 -3.709 22.592 1.00 53.75 81 ASP A O 1
ATOM 650 N N . SER A 1 82 ? -16.365 -1.502 22.807 1.00 48.66 82 SER A N 1
ATOM 651 C CA . SER A 1 82 ? -16.363 -1.522 24.277 1.00 48.66 82 SER A CA 1
ATOM 652 C C . SER A 1 82 ? -17.775 -1.224 24.788 1.00 48.66 82 SER A C 1
ATOM 654 O O . SER A 1 82 ? -18.038 -0.205 25.428 1.00 48.66 82 SER A O 1
ATOM 656 N N . ASN A 1 83 ? -18.720 -2.111 24.468 1.00 40.41 83 ASN A N 1
ATOM 657 C CA . ASN A 1 83 ? -20.073 -2.069 25.009 1.00 40.41 83 ASN A CA 1
ATOM 658 C C . ASN A 1 83 ? -20.184 -2.985 26.247 1.00 40.41 83 ASN A C 1
ATOM 660 O O . ASN A 1 83 ? -20.146 -4.207 26.112 1.00 40.41 83 ASN A O 1
ATOM 664 N N . PRO A 1 84 ? -20.432 -2.449 27.458 1.00 47.16 84 PRO A N 1
ATOM 665 C CA . PRO A 1 84 ? -20.616 -3.238 28.686 1.00 47.16 84 PRO A CA 1
ATOM 666 C C . PRO A 1 84 ? -21.945 -4.028 28.734 1.00 47.16 84 PRO A C 1
ATOM 668 O O . PRO A 1 84 ? -22.433 -4.393 29.804 1.00 47.16 84 PRO A O 1
ATOM 671 N N . LYS A 1 85 ? -22.608 -4.258 27.593 1.00 42.94 85 LYS A N 1
ATOM 672 C CA . LYS A 1 85 ? -23.829 -5.080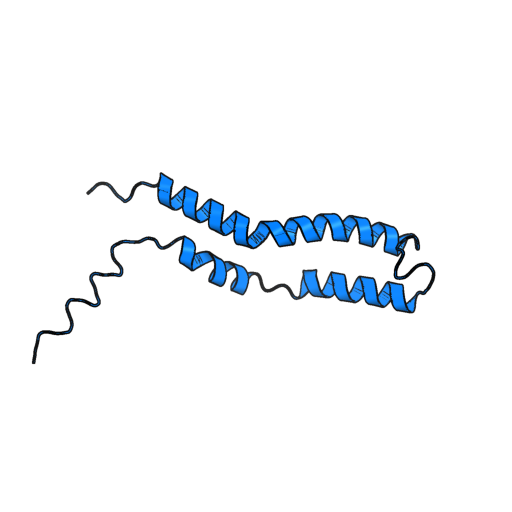 27.504 1.00 42.94 85 LYS A CA 1
ATOM 673 C C . LYS A 1 85 ? -23.571 -6.510 27.037 1.00 42.94 85 LYS A C 1
ATOM 675 O O . LYS A 1 85 ? -24.435 -7.350 27.276 1.00 42.94 85 LYS A O 1
ATOM 680 N N . THR A 1 86 ? -22.408 -6.805 26.463 1.00 42.81 86 THR A N 1
ATOM 681 C CA . THR A 1 86 ? -22.097 -8.155 25.966 1.00 42.81 86 THR A CA 1
ATOM 682 C C . THR A 1 86 ? -21.880 -9.164 27.107 1.00 42.81 86 THR A C 1
ATOM 684 O O . THR A 1 86 ? -22.105 -10.354 26.924 1.00 42.81 86 THR A O 1
ATOM 687 N N . GLU A 1 87 ? -21.592 -8.704 28.330 1.00 41.16 87 GLU A N 1
ATOM 688 C CA . GLU A 1 87 ? -21.398 -9.572 29.508 1.00 41.16 87 GLU A CA 1
ATOM 689 C C . GLU A 1 87 ? -22.697 -10.010 30.214 1.00 41.16 87 GLU A C 1
ATOM 691 O O . GLU A 1 87 ? -22.668 -10.901 31.059 1.00 41.16 87 GLU A O 1
ATOM 696 N N . ARG A 1 88 ? -23.867 -9.432 29.888 1.00 42.88 88 ARG A N 1
ATOM 697 C CA . ARG A 1 88 ? -25.129 -9.772 30.586 1.00 42.88 88 ARG A CA 1
ATOM 698 C C . ARG A 1 88 ? -25.918 -10.933 29.989 1.00 42.88 88 ARG A C 1
ATOM 700 O O . ARG A 1 88 ? -26.858 -11.388 30.629 1.00 42.88 88 ARG A O 1
ATOM 707 N N . HIS A 1 89 ? -25.552 -11.430 28.810 1.00 41.31 89 HIS A N 1
ATOM 708 C CA . HIS A 1 89 ? -26.269 -12.551 28.190 1.00 41.31 89 HIS A CA 1
ATOM 709 C C . HIS A 1 89 ? -25.653 -13.923 28.489 1.00 41.31 89 HIS A C 1
ATOM 711 O O . HIS A 1 89 ? -26.358 -14.922 28.404 1.00 41.31 89 HIS A O 1
ATOM 717 N N . THR A 1 90 ? -24.388 -13.996 28.913 1.00 44.28 90 THR A N 1
ATOM 718 C CA . THR A 1 90 ? -23.729 -15.275 29.235 1.00 44.28 90 THR A CA 1
ATOM 719 C C . THR A 1 90 ? -23.899 -15.708 30.695 1.00 44.28 90 THR A C 1
ATOM 721 O O . THR A 1 90 ? -23.745 -16.887 30.993 1.00 44.28 90 THR A O 1
ATOM 724 N N . ALA A 1 91 ? -24.289 -14.805 31.604 1.00 44.38 91 ALA A N 1
ATOM 725 C CA . ALA A 1 91 ? -24.429 -15.111 33.034 1.00 44.38 91 ALA A CA 1
ATOM 726 C C . ALA A 1 91 ? -25.839 -15.564 33.480 1.00 44.38 91 ALA A C 1
ATOM 728 O O . ALA A 1 91 ? -26.024 -15.897 34.646 1.00 44.38 91 ALA A O 1
ATOM 729 N N . THR A 1 92 ? -26.844 -15.595 32.593 1.00 46.81 92 THR A N 1
ATOM 730 C CA . THR A 1 92 ? -28.227 -15.994 32.956 1.00 46.81 92 THR A CA 1
ATOM 731 C C . THR A 1 92 ? -28.622 -17.389 32.454 1.00 46.81 92 THR A C 1
ATOM 733 O O . THR A 1 92 ? -29.696 -17.873 32.790 1.00 46.81 92 THR A O 1
ATOM 736 N N . GLN A 1 93 ? -27.751 -18.097 31.726 1.00 46.16 93 GLN A N 1
ATOM 737 C CA . GLN A 1 93 ? -28.054 -19.433 31.191 1.00 46.16 93 GLN A CA 1
ATOM 738 C C . GLN A 1 93 ? -27.182 -20.550 31.790 1.00 46.16 93 GLN A C 1
ATOM 740 O O . GLN A 1 93 ? -26.797 -21.487 31.102 1.00 46.16 93 GLN A O 1
ATOM 745 N N . VAL A 1 94 ? -26.887 -20.465 33.090 1.00 47.16 94 VAL A N 1
ATOM 746 C CA . VAL A 1 94 ? -26.431 -21.608 33.902 1.00 47.16 94 VAL A CA 1
ATOM 747 C C . VAL A 1 94 ? -27.183 -21.554 35.231 1.00 47.16 94 VAL A C 1
ATOM 749 O O . VAL A 1 94 ? -26.672 -21.089 36.244 1.00 47.16 94 VAL A O 1
ATOM 752 N N . GLY A 1 95 ? -28.463 -21.917 35.203 1.00 46.94 95 GLY A N 1
ATOM 753 C CA . GLY A 1 95 ? -29.309 -21.845 36.391 1.00 46.94 95 GLY A CA 1
ATOM 754 C C . GLY A 1 95 ? -30.787 -22.084 36.121 1.00 46.94 95 GLY A C 1
ATOM 755 O O . GLY A 1 95 ? -31.607 -21.312 36.598 1.00 46.94 95 GLY A O 1
ATOM 756 N N . ALA A 1 96 ? -31.133 -23.110 35.344 1.00 39.22 96 ALA A N 1
ATOM 757 C CA . ALA A 1 96 ? -32.450 -23.738 35.406 1.00 39.22 96 ALA A CA 1
ATOM 758 C C . ALA A 1 96 ? -32.435 -25.073 34.650 1.00 39.22 96 ALA A C 1
ATOM 760 O O . ALA A 1 96 ? -32.242 -25.083 33.435 1.00 39.22 96 ALA A O 1
ATOM 761 N N . GLN A 1 97 ? -32.767 -26.118 35.415 1.00 38.75 97 GLN A N 1
ATOM 762 C CA . GLN A 1 97 ? -33.030 -27.521 35.067 1.00 38.75 97 GLN A CA 1
ATOM 763 C C . GLN A 1 97 ? -31.821 -28.454 35.051 1.00 38.75 97 GLN A C 1
ATOM 765 O O . GLN A 1 97 ? -30.935 -28.304 34.185 1.00 38.75 97 GLN A O 1
#

Secondary structure (DSSP, 8-state):
-PPPPHHHHHHHHHHHHHHHHHHHHHHHHHHHHHHHHHHTT--TTTTT-HHHHHHHHHHHHHHHHT--HHHHHHHHGGGT---TTGGGSSSSSSS--

Sequence (97 aa):
MPGPSRVPAVTAALRAFKDARYARTQWLVRSSGETGEVYEWMYPASRSDPARLRAELAERQKKIWDFDVDRMVEEAAPGIDSNPKTERHTATQVGAQ

Radius of gyration: 23.0 Å; Cα contacts (8 Å, |Δi|>4): 40; chains: 1; bounding box: 51×38×55 Å

Foldseek 3Di:
DDDPDVVQLVVLLVVLVCVLPVVVVVVVVVLVVLLVCLVVLNRPQCRPPVVRSVVSVVVVVCCVVVDDPVVSVVVSVVSNPPDPPVVVPVPPPPDDD

InterPro domains:
  IPR051104 FAD-dependent monooxygenase-like [PTHR46720] (8-77)

Solvent-accessible surface area (backbone atoms only — not comparable to full-atom values): 5851 Å² total; per-residue (Å²): 129,88,71,81,70,63,63,64,49,51,53,34,42,54,47,31,51,44,70,69,41,47,67,59,55,56,48,48,57,53,50,53,55,51,48,50,29,46,76,67,40,63,27,85,91,31,36,88,40,68,70,48,41,52,48,56,52,49,57,53,48,45,64,62,72,72,53,64,62,66,61,50,49,61,71,33,45,73,60,49,69,84,58,92,64,72,69,65,70,73,74,71,76,80,81,84,136